Protein AF-A0A1F8X7A4-F1 (afdb_monomer_lite)

Foldseek 3Di:
DDDDDPPVVVVPPPPPDDDDDDDDDPPPPPPPPPPPDDVVCVVVVLVVQLVVLVVQLVVLVVQLPPPPQDPVNNVVSVVVNVVSVVVNVVSVVVVVVVVVPPD

pLDDT: mean 70.1, std 18.43, range [35.0, 92.62]

Secondary structure (DSSP, 8-state):
------SSGGGSSS---------------------S--HHHHHHHHHHHHHHHHHHHHHHHHHHH-TT--HHHHHHHHHHHHHHHHHHHHHHHHHHHHHHT--

Structure (mmCIF, N/CA/C/O backbone):
data_AF-A0A1F8X7A4-F1
#
_entry.id   AF-A0A1F8X7A4-F1
#
loop_
_atom_site.group_PDB
_atom_site.id
_atom_site.type_symbol
_atom_site.la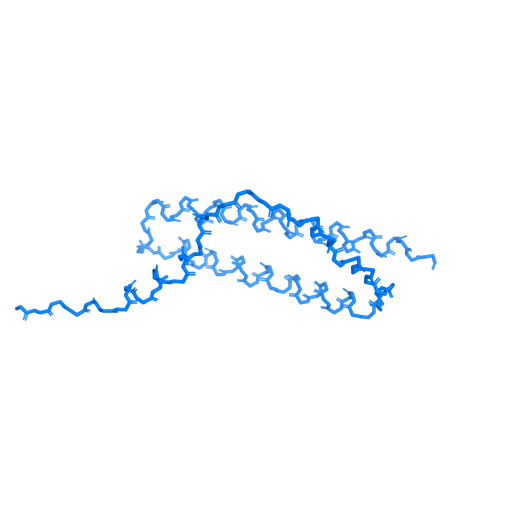bel_atom_id
_atom_site.label_alt_id
_atom_site.label_comp_id
_atom_site.label_asym_id
_atom_site.label_entity_id
_atom_site.label_seq_id
_atom_site.pdbx_PDB_ins_code
_atom_site.Cartn_x
_atom_site.Cartn_y
_atom_site.Cartn_z
_atom_site.occupancy
_atom_site.B_iso_or_equiv
_atom_site.auth_seq_id
_atom_site.auth_comp_id
_atom_site.auth_asym_id
_atom_site.auth_atom_id
_atom_site.pdbx_PDB_model_num
ATOM 1 N N . MET A 1 1 ? -13.597 -31.548 28.632 1.00 51.28 1 MET A N 1
ATOM 2 C CA . MET A 1 1 ? -12.153 -31.216 28.615 1.00 51.28 1 MET A CA 1
ATOM 3 C C . MET A 1 1 ? -11.549 -31.634 27.283 1.00 51.28 1 MET A C 1
ATOM 5 O O . MET A 1 1 ? -11.568 -32.821 27.002 1.00 51.28 1 MET A O 1
ATOM 9 N N . LYS A 1 2 ? -11.033 -30.679 26.497 1.00 48.66 2 LYS A N 1
ATOM 10 C CA . LYS A 1 2 ? -9.747 -30.713 25.761 1.00 48.66 2 LYS A CA 1
ATOM 11 C C . LYS A 1 2 ? -9.782 -29.652 24.658 1.00 48.66 2 LYS A C 1
ATOM 13 O O . LYS A 1 2 ? -10.427 -29.808 23.631 1.00 48.66 2 LYS A O 1
ATOM 18 N N . ARG A 1 3 ? -9.110 -28.537 24.951 1.00 55.22 3 ARG A N 1
ATOM 19 C CA . ARG A 1 3 ? -8.764 -27.468 24.015 1.00 55.22 3 ARG A CA 1
ATOM 20 C C . ARG A 1 3 ? -7.654 -28.000 23.109 1.00 55.22 3 ARG A C 1
ATOM 22 O O . ARG A 1 3 ? -6.633 -28.443 23.626 1.00 55.22 3 ARG A O 1
ATOM 29 N N . ALA A 1 4 ? -7.846 -27.951 21.797 1.00 53.59 4 ALA A N 1
ATOM 30 C CA . ALA A 1 4 ? -6.795 -28.205 20.821 1.00 53.59 4 ALA A CA 1
ATOM 31 C C . ALA A 1 4 ? -6.412 -26.871 20.173 1.00 53.59 4 ALA A C 1
ATOM 33 O O . ALA A 1 4 ? -7.041 -26.429 19.220 1.00 53.59 4 ALA A O 1
ATOM 34 N N . TRP A 1 5 ? -5.402 -26.210 20.733 1.00 47.66 5 TRP A N 1
ATOM 35 C CA . TRP A 1 5 ? -4.666 -25.129 20.077 1.00 47.66 5 TRP A CA 1
ATOM 36 C C . TRP A 1 5 ? -3.190 -25.540 20.035 1.00 47.66 5 TRP A C 1
ATOM 38 O O . TRP A 1 5 ? -2.479 -25.266 20.999 1.00 47.66 5 TRP A O 1
ATOM 48 N N . PRO A 1 6 ? -2.706 -26.209 18.972 1.00 52.62 6 PRO A N 1
ATOM 49 C CA . PRO A 1 6 ? -1.269 -26.393 18.795 1.00 52.62 6 PRO A CA 1
ATOM 50 C C . PRO A 1 6 ? -0.700 -25.632 17.589 1.00 52.62 6 PRO A C 1
ATOM 52 O O . PRO A 1 6 ? 0.483 -25.759 17.310 1.00 52.62 6 PRO A O 1
ATOM 55 N N . VAL A 1 7 ? -1.490 -24.823 16.874 1.00 49.69 7 VAL A N 1
ATOM 56 C CA . VAL A 1 7 ? -1.002 -24.166 15.643 1.00 49.69 7 VAL A CA 1
ATOM 57 C C . VAL A 1 7 ? -0.289 -22.833 15.920 1.00 49.69 7 VAL A C 1
ATOM 59 O O . VAL A 1 7 ? 0.560 -22.413 15.144 1.00 49.69 7 VAL A O 1
ATOM 62 N N . VAL A 1 8 ? -0.548 -22.185 17.060 1.00 52.31 8 VAL A N 1
ATOM 63 C CA . VAL A 1 8 ? 0.005 -20.844 17.350 1.00 52.31 8 VAL A CA 1
ATOM 64 C C . VAL A 1 8 ? 1.456 -20.884 17.855 1.00 52.31 8 VAL A C 1
ATOM 66 O O . VAL A 1 8 ? 2.172 -19.894 17.751 1.00 52.31 8 VAL A O 1
ATOM 69 N N . VAL A 1 9 ? 1.939 -22.028 18.347 1.00 52.50 9 VAL A N 1
ATOM 70 C CA . VAL A 1 9 ? 3.294 -22.121 18.927 1.00 52.50 9 VAL A CA 1
ATOM 71 C C . VAL A 1 9 ? 4.381 -22.269 17.853 1.00 52.50 9 VAL A C 1
ATOM 73 O O . VAL A 1 9 ? 5.526 -21.890 18.089 1.00 52.50 9 VAL A O 1
ATOM 76 N N . LEU A 1 10 ? 4.044 -22.734 16.646 1.00 45.69 10 LEU A N 1
ATOM 77 C CA . LEU A 1 10 ? 5.053 -22.995 15.612 1.00 45.69 10 LEU A CA 1
ATOM 78 C C . LEU A 1 10 ? 5.578 -21.725 14.913 1.00 45.69 10 LEU A C 1
ATOM 80 O O . LEU A 1 10 ? 6.638 -21.762 14.299 1.00 45.69 10 LEU A O 1
ATOM 84 N N . LEU A 1 11 ? 4.879 -20.591 15.022 1.00 51.16 11 LEU A N 1
ATOM 85 C CA . LEU A 1 11 ? 5.279 -19.332 14.373 1.00 51.16 11 LEU A CA 1
ATOM 86 C C . LEU A 1 11 ? 6.184 -18.439 15.237 1.00 51.16 11 LEU A C 1
ATOM 88 O O . LEU A 1 11 ? 6.668 -17.419 14.759 1.00 51.16 11 LEU A O 1
ATOM 92 N N . LEU A 1 12 ? 6.442 -18.821 16.492 1.00 48.25 12 LEU A N 1
ATOM 93 C CA . LEU A 1 12 ? 7.237 -18.031 17.444 1.00 48.25 12 LEU A CA 1
ATOM 94 C C . LEU A 1 12 ? 8.723 -18.426 17.507 1.00 48.25 12 LEU A C 1
ATOM 96 O O . LEU A 1 12 ? 9.496 -17.753 18.180 1.00 48.25 12 LEU A O 1
ATOM 100 N N . PHE A 1 13 ? 9.144 -19.474 16.791 1.00 48.16 13 PHE A N 1
ATOM 101 C CA . PHE A 1 13 ? 10.516 -19.998 16.861 1.00 48.16 13 PHE A CA 1
ATOM 102 C C . PHE A 1 13 ? 11.472 -19.511 15.759 1.00 48.16 13 PHE A C 1
ATOM 104 O O . PHE A 1 13 ? 12.647 -19.863 15.785 1.00 48.16 13 PHE A O 1
ATOM 111 N N . THR A 1 14 ? 11.028 -18.677 14.816 1.00 52.19 14 THR A N 1
ATOM 112 C CA . THR A 1 14 ? 11.894 -18.169 13.731 1.00 52.19 14 THR A CA 1
ATOM 113 C C . THR A 1 14 ? 12.537 -16.807 14.009 1.00 52.19 14 THR A C 1
ATOM 115 O O . THR A 1 14 ? 13.293 -16.322 13.175 1.00 52.19 14 THR A O 1
ATOM 118 N N . PHE A 1 15 ? 12.315 -16.205 15.185 1.00 45.19 15 PHE A N 1
ATOM 119 C CA . PHE A 1 15 ? 12.891 -14.901 15.561 1.00 45.19 15 PHE A CA 1
ATOM 120 C C . PHE A 1 15 ? 13.870 -14.964 16.745 1.00 45.19 15 PHE A C 1
ATOM 122 O O . PHE A 1 15 ? 13.986 -14.024 17.525 1.00 45.19 15 PHE A O 1
ATOM 129 N N . ALA A 1 16 ? 14.614 -16.063 16.867 1.00 48.12 16 ALA A N 1
ATOM 130 C CA . ALA A 1 16 ? 15.774 -16.147 17.753 1.00 48.12 16 ALA A CA 1
ATOM 131 C C . ALA A 1 16 ? 17.068 -16.162 16.921 1.00 48.12 16 ALA A C 1
ATOM 133 O O . ALA A 1 16 ? 17.684 -17.204 16.719 1.00 48.12 16 ALA A O 1
ATOM 134 N N . GLY A 1 17 ? 17.459 -14.991 16.408 1.00 39.41 17 GLY A N 1
ATOM 135 C CA . GLY A 1 17 ? 18.819 -14.724 15.928 1.00 39.41 17 GLY A CA 1
ATOM 136 C C . GLY A 1 17 ? 19.629 -14.038 17.040 1.00 39.41 17 GLY A C 1
ATOM 137 O O . GLY A 1 17 ? 19.081 -13.160 17.708 1.00 39.41 17 GLY A O 1
ATOM 138 N N . PRO A 1 18 ? 20.887 -14.438 17.296 1.00 44.84 18 PRO A N 1
ATOM 139 C CA . PRO A 1 18 ? 21.593 -14.111 18.530 1.00 44.84 18 PRO A CA 1
ATOM 140 C C . PRO A 1 18 ? 22.092 -12.661 18.547 1.00 44.84 18 PRO A C 1
ATOM 142 O O . PRO A 1 18 ? 22.782 -12.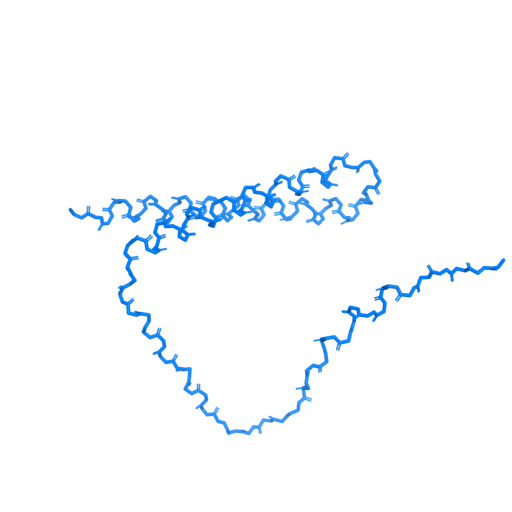212 17.634 1.00 44.84 18 PRO A O 1
ATOM 145 N N . LEU A 1 19 ? 21.807 -11.951 19.642 1.00 51.44 19 LEU A N 1
ATOM 146 C CA . LEU A 1 19 ? 22.629 -10.830 20.088 1.00 51.44 19 LEU A CA 1
ATOM 147 C C . LEU A 1 19 ? 23.863 -11.395 20.802 1.00 51.44 19 LEU A C 1
ATOM 149 O O . LEU A 1 19 ? 23.740 -11.760 21.966 1.00 51.44 19 LEU A O 1
ATOM 153 N N . THR A 1 20 ? 25.036 -11.407 20.159 1.00 45.91 20 THR A N 1
ATOM 154 C CA . THR A 1 20 ? 26.331 -11.313 20.862 1.00 45.91 20 THR A CA 1
ATOM 155 C C . THR A 1 20 ? 27.505 -10.913 19.952 1.00 45.91 20 THR A C 1
ATOM 157 O O . THR A 1 20 ? 27.841 -11.592 18.988 1.00 45.91 20 THR A O 1
ATOM 160 N N . SER A 1 21 ? 28.198 -9.869 20.421 1.00 35.00 21 SER A N 1
ATOM 161 C CA . SER A 1 21 ? 29.621 -9.512 20.266 1.00 35.00 21 SER A CA 1
ATOM 162 C C . SER A 1 21 ? 30.035 -8.440 19.230 1.00 35.00 21 SER A C 1
ATOM 164 O O . SER A 1 21 ? 29.813 -8.611 18.032 1.00 35.00 21 SER A O 1
ATOM 166 N N . PRO A 1 22 ? 30.692 -7.340 19.675 1.00 53.25 22 PRO A N 1
ATOM 167 C CA . PRO A 1 22 ? 31.265 -6.308 18.820 1.00 53.25 22 PRO A CA 1
ATOM 168 C C . PRO A 1 22 ? 32.694 -6.704 18.423 1.00 53.25 22 PRO A C 1
ATOM 170 O O . PRO A 1 22 ? 33.588 -6.789 19.261 1.00 53.25 22 PRO A O 1
ATOM 173 N N . GLY A 1 23 ? 32.931 -6.944 17.139 1.00 40.69 23 GLY A N 1
ATOM 174 C CA . GLY A 1 23 ? 34.266 -7.283 16.659 1.00 40.69 23 GLY A CA 1
ATOM 175 C C . GLY A 1 23 ? 34.311 -7.414 15.148 1.00 40.69 23 GLY A C 1
ATOM 176 O O . GLY A 1 23 ? 33.834 -8.396 14.599 1.00 40.69 23 GLY A O 1
ATOM 177 N N . THR A 1 24 ? 34.905 -6.407 14.505 1.00 49.59 24 THR A N 1
ATOM 178 C CA . THR A 1 24 ? 35.620 -6.503 13.220 1.00 49.59 24 THR A CA 1
ATOM 179 C C . THR A 1 24 ? 34.993 -7.366 12.124 1.00 49.59 24 THR A C 1
ATOM 181 O O . THR A 1 24 ? 35.342 -8.526 11.939 1.00 49.59 24 THR A O 1
ATOM 184 N N . SER A 1 25 ? 34.194 -6.723 11.281 1.00 38.91 25 SER A N 1
ATOM 185 C CA . SER A 1 25 ? 34.289 -6.887 9.833 1.00 38.91 25 SER A CA 1
ATOM 186 C C . SER A 1 25 ? 33.578 -5.694 9.211 1.00 38.91 25 SER A C 1
ATOM 188 O O . SER A 1 25 ? 32.380 -5.503 9.414 1.00 38.91 25 SER A O 1
ATOM 190 N N . LEU A 1 26 ? 34.331 -4.851 8.503 1.00 45.69 26 LEU A N 1
ATOM 191 C CA . LEU A 1 26 ? 33.767 -3.972 7.488 1.00 45.69 26 LEU A CA 1
ATOM 192 C C . LEU A 1 26 ? 33.093 -4.897 6.477 1.00 45.69 26 LEU A C 1
ATOM 194 O O . LEU A 1 26 ? 33.729 -5.368 5.538 1.00 45.69 26 LEU A O 1
ATOM 198 N N . ALA A 1 27 ? 31.818 -5.200 6.711 1.00 51.62 27 ALA A N 1
ATOM 199 C CA . ALA A 1 27 ? 30.957 -5.767 5.702 1.00 51.62 27 ALA A CA 1
ATOM 200 C C . ALA A 1 27 ? 30.870 -4.703 4.609 1.00 51.62 27 ALA A C 1
ATOM 202 O O . ALA A 1 27 ? 30.042 -3.794 4.660 1.00 51.62 27 ALA A O 1
ATOM 203 N N . GLN A 1 28 ? 31.803 -4.783 3.658 1.00 47.53 28 GLN A N 1
ATOM 204 C CA . GLN A 1 28 ? 31.574 -4.359 2.294 1.00 47.53 28 GLN A CA 1
ATOM 205 C C . GLN A 1 28 ? 30.217 -4.941 1.932 1.00 47.53 28 GLN A C 1
ATOM 207 O O . GLN A 1 28 ? 30.081 -6.137 1.670 1.00 47.53 28 GLN A O 1
ATOM 212 N N . PHE A 1 29 ? 29.192 -4.094 1.998 1.00 51.28 29 PHE A N 1
ATOM 213 C CA . PHE A 1 29 ? 27.983 -4.342 1.251 1.00 51.28 29 PHE A CA 1
ATOM 214 C C . PHE A 1 29 ? 28.465 -4.660 -0.162 1.00 51.28 29 PHE A C 1
ATOM 216 O O . PHE A 1 29 ? 29.248 -3.869 -0.700 1.00 51.28 29 PHE A O 1
ATOM 223 N N . PRO A 1 30 ? 28.117 -5.822 -0.740 1.00 45.62 30 PRO A N 1
ATOM 224 C CA . PRO A 1 30 ? 28.385 -6.015 -2.146 1.00 45.62 30 PRO A CA 1
ATOM 225 C C . PRO A 1 30 ? 27.719 -4.830 -2.835 1.00 45.62 30 PRO A C 1
ATOM 227 O O . PRO A 1 30 ? 26.509 -4.640 -2.694 1.00 45.62 30 PRO A O 1
ATOM 230 N N . ASP A 1 31 ? 28.531 -3.998 -3.487 1.00 50.47 31 ASP A N 1
ATOM 231 C CA . ASP A 1 31 ? 28.098 -2.989 -4.439 1.00 50.47 31 ASP A CA 1
ATOM 232 C C . ASP A 1 31 ? 27.345 -3.759 -5.530 1.00 50.47 31 ASP A C 1
ATOM 234 O O . ASP A 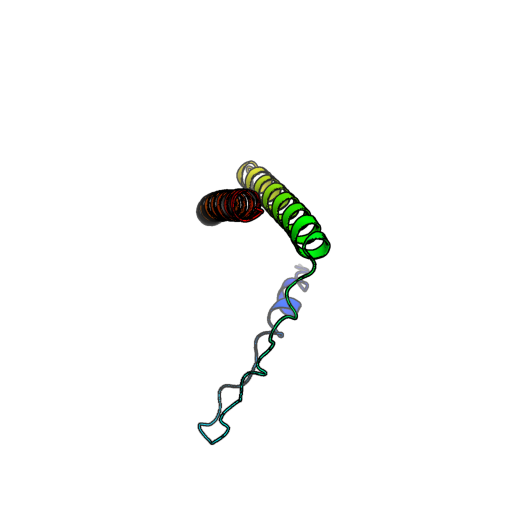1 31 ? 27.882 -4.116 -6.579 1.00 50.47 31 ASP A O 1
ATOM 238 N N . GLN A 1 32 ? 26.084 -4.099 -5.250 1.00 48.84 32 GLN A N 1
ATOM 239 C CA . GLN A 1 32 ? 25.109 -4.511 -6.235 1.00 48.84 32 GLN A CA 1
ATOM 240 C C . GLN A 1 32 ? 24.804 -3.247 -7.023 1.00 48.84 32 GLN A C 1
ATOM 242 O O . GLN A 1 32 ? 23.756 -2.618 -6.887 1.00 48.84 32 GLN A O 1
ATOM 247 N N . ARG A 1 33 ? 25.761 -2.866 -7.873 1.00 51.25 33 ARG A N 1
ATOM 248 C CA . ARG A 1 33 ? 25.448 -2.204 -9.124 1.00 51.25 33 ARG A CA 1
ATOM 249 C C . ARG A 1 33 ? 24.499 -3.147 -9.839 1.00 51.25 33 ARG A C 1
ATOM 251 O O . ARG A 1 33 ? 24.927 -4.063 -10.535 1.00 51.25 33 ARG A O 1
ATOM 258 N N . PHE A 1 34 ? 23.206 -2.944 -9.606 1.00 52.53 34 PHE A N 1
ATOM 259 C CA . PHE A 1 34 ? 22.178 -3.429 -10.500 1.00 52.53 34 PHE A CA 1
ATOM 260 C C . PHE A 1 34 ? 22.614 -2.975 -11.893 1.00 52.53 34 PHE A C 1
ATOM 262 O O . PHE A 1 34 ? 22.782 -1.765 -12.093 1.00 52.53 34 PHE A O 1
ATOM 269 N N . PRO A 1 35 ? 22.906 -3.904 -12.821 1.00 47.38 35 PRO A N 1
ATOM 270 C CA . PRO A 1 35 ? 23.183 -3.510 -14.188 1.00 47.38 35 PRO A CA 1
ATOM 271 C C . PRO A 1 35 ? 21.953 -2.725 -14.630 1.00 47.38 35 PRO A C 1
ATOM 273 O O . PRO A 1 35 ? 20.842 -3.209 -14.437 1.00 47.38 35 PRO A O 1
ATOM 276 N N . SER A 1 36 ? 22.169 -1.482 -15.074 1.00 53.38 36 SER A N 1
ATOM 277 C CA . SER A 1 36 ? 21.209 -0.593 -15.744 1.00 53.38 36 SER A CA 1
ATOM 278 C C . SER A 1 36 ? 19.949 -1.346 -16.173 1.00 53.38 36 SER A C 1
ATOM 280 O O . SER A 1 36 ? 19.962 -2.012 -17.205 1.00 53.38 36 SER A O 1
ATOM 282 N N . GLY A 1 37 ? 18.935 -1.335 -15.298 1.00 52.88 37 GLY A N 1
ATOM 283 C CA . GLY A 1 37 ? 17.858 -2.319 -15.334 1.00 52.88 37 GLY A CA 1
ATOM 284 C C . GLY A 1 37 ? 17.136 -2.298 -16.668 1.00 52.88 37 GLY A C 1
ATOM 285 O O . GLY A 1 37 ? 16.768 -1.224 -17.151 1.00 52.88 37 GLY A O 1
ATOM 286 N N . ASP A 1 38 ? 16.927 -3.482 -17.245 1.00 57.72 38 ASP A N 1
ATOM 287 C CA . ASP A 1 38 ? 16.128 -3.626 -18.451 1.00 57.72 38 ASP A CA 1
ATOM 288 C C . ASP A 1 38 ? 14.782 -2.914 -18.248 1.00 57.72 38 ASP A C 1
ATOM 290 O O . ASP A 1 38 ? 14.036 -3.237 -17.314 1.00 57.72 38 ASP A O 1
ATOM 294 N N . PRO A 1 39 ? 14.430 -1.935 -19.099 1.00 57.69 39 PRO A N 1
ATOM 295 C CA . PRO A 1 39 ? 13.204 -1.162 -18.934 1.00 57.69 39 PRO A CA 1
ATOM 296 C C . PRO A 1 39 ? 11.950 -2.045 -19.003 1.00 57.69 39 PRO A C 1
ATOM 298 O O . PRO A 1 39 ? 10.926 -1.680 -18.432 1.00 57.69 39 PRO A O 1
ATOM 301 N N . PHE A 1 40 ? 12.039 -3.213 -19.648 1.00 57.94 40 PHE A N 1
ATOM 302 C CA . PHE A 1 40 ? 10.984 -4.227 -19.670 1.00 57.94 40 PHE A CA 1
ATOM 303 C C . PHE A 1 40 ? 10.788 -4.897 -18.304 1.00 57.94 40 PHE A C 1
ATOM 305 O O . PHE A 1 40 ? 9.659 -4.934 -17.819 1.00 57.94 40 PHE A O 1
ATOM 312 N N . LEU A 1 41 ? 11.871 -5.310 -17.632 1.00 60.53 41 LEU A N 1
ATOM 313 C CA . LEU A 1 41 ? 11.806 -5.856 -16.269 1.00 60.53 41 LEU A CA 1
ATOM 314 C C . LEU A 1 41 ? 11.298 -4.808 -15.271 1.00 60.53 41 LEU A C 1
ATOM 316 O O . LEU A 1 41 ? 10.565 -5.130 -14.340 1.00 60.53 41 LEU A O 1
ATOM 320 N N . ASN A 1 42 ? 11.644 -3.537 -15.484 1.00 70.62 42 ASN A N 1
ATOM 321 C CA . ASN A 1 42 ? 11.171 -2.438 -14.646 1.00 70.62 42 ASN A CA 1
ATOM 322 C C . ASN A 1 42 ? 9.662 -2.169 -14.832 1.00 70.62 42 ASN A C 1
ATOM 324 O O . ASN A 1 42 ? 8.967 -1.906 -13.852 1.00 70.62 42 ASN A O 1
ATOM 328 N N . MET A 1 43 ? 9.133 -2.271 -16.059 1.00 71.06 43 MET A N 1
ATOM 329 C CA . MET A 1 43 ? 7.699 -2.101 -16.339 1.00 71.06 43 MET A CA 1
ATOM 330 C C . MET A 1 43 ? 6.845 -3.255 -15.809 1.00 71.06 43 MET A C 1
ATOM 332 O O . MET A 1 43 ? 5.821 -3.004 -15.175 1.00 71.06 43 MET A O 1
ATOM 336 N N . GLU A 1 44 ? 7.271 -4.499 -16.024 1.00 78.94 44 GLU A N 1
ATOM 337 C CA . GLU A 1 44 ? 6.576 -5.685 -15.508 1.00 78.94 44 GLU A CA 1
ATOM 338 C C . GLU A 1 44 ? 6.603 -5.710 -13.972 1.00 78.94 44 GLU A C 1
ATOM 340 O O . GLU A 1 44 ? 5.570 -5.879 -13.328 1.00 78.94 44 GLU A O 1
ATOM 345 N N . SER A 1 45 ? 7.758 -5.406 -13.367 1.00 78.75 45 SER A N 1
ATOM 346 C CA . SER A 1 45 ? 7.889 -5.257 -11.912 1.00 78.75 45 SER A CA 1
ATOM 347 C C . SER A 1 45 ? 6.969 -4.166 -11.353 1.00 78.75 45 SER A C 1
ATOM 349 O O . SER A 1 45 ? 6.349 -4.345 -10.302 1.00 78.75 45 SER A O 1
ATOM 351 N N . GLN A 1 46 ? 6.807 -3.044 -12.063 1.00 81.44 46 GLN A N 1
ATOM 352 C CA . GLN A 1 46 ? 5.869 -1.992 -11.661 1.00 81.44 46 GLN A CA 1
ATOM 353 C C . GLN A 1 46 ? 4.410 -2.424 -11.736 1.00 81.44 46 GLN A C 1
ATOM 355 O O . GLN A 1 46 ? 3.655 -2.084 -10.823 1.00 81.44 46 GLN A O 1
ATOM 360 N N . GLN A 1 47 ? 4.023 -3.152 -12.787 1.00 83.44 47 GLN A N 1
ATOM 361 C CA . GLN A 1 47 ? 2.673 -3.700 -12.931 1.00 83.44 47 GLN A CA 1
ATOM 362 C C . GLN A 1 47 ? 2.374 -4.694 -11.808 1.00 83.44 47 GLN A C 1
ATOM 364 O O . GLN A 1 47 ? 1.403 -4.505 -11.079 1.00 83.44 47 GLN A O 1
ATOM 369 N N . LEU A 1 48 ? 3.272 -5.655 -11.573 1.00 86.56 48 LEU A N 1
ATOM 370 C CA . LEU A 1 48 ? 3.155 -6.619 -10.476 1.00 86.56 48 LEU A CA 1
ATOM 371 C C . LEU A 1 48 ? 3.078 -5.927 -9.109 1.00 86.56 48 LEU A C 1
ATOM 373 O O . LEU A 1 48 ? 2.263 -6.295 -8.263 1.00 86.56 48 LEU A O 1
ATOM 377 N N . THR A 1 49 ? 3.888 -4.888 -8.889 1.00 86.19 49 THR A N 1
ATOM 378 C CA . THR A 1 49 ? 3.856 -4.100 -7.646 1.00 86.19 49 THR A CA 1
ATOM 379 C C . THR A 1 49 ? 2.514 -3.388 -7.478 1.00 86.19 49 THR A C 1
ATOM 381 O O . THR A 1 49 ? 1.944 -3.396 -6.387 1.00 86.19 49 THR A O 1
ATOM 384 N N . GLN A 1 50 ? 1.980 -2.790 -8.544 1.00 88.00 50 GLN A N 1
ATOM 385 C CA . GLN A 1 50 ? 0.684 -2.116 -8.514 1.00 88.00 50 GLN A CA 1
ATOM 386 C C . GLN A 1 50 ? -0.456 -3.100 -8.222 1.00 88.00 50 GLN A C 1
ATOM 388 O O . GLN A 1 50 ? -1.283 -2.829 -7.352 1.00 88.00 50 GLN A O 1
ATOM 393 N N . GLU A 1 51 ? -0.487 -4.242 -8.907 1.00 88.88 51 GLU A N 1
ATOM 394 C CA . GLU A 1 51 ? -1.480 -5.299 -8.685 1.00 88.88 51 GLU A CA 1
ATOM 395 C C . GLU A 1 51 ? -1.419 -5.832 -7.253 1.00 88.88 51 GLU A C 1
ATOM 397 O O . GLU A 1 51 ? -2.445 -5.929 -6.580 1.00 88.88 51 GLU A O 1
ATOM 402 N N . THR A 1 52 ? -0.209 -6.075 -6.741 1.00 87.94 52 THR A N 1
ATOM 403 C CA . THR A 1 52 ? 0.002 -6.537 -5.363 1.00 87.94 52 THR A CA 1
ATOM 404 C C . THR A 1 52 ? -0.527 -5.525 -4.346 1.00 87.94 52 THR A C 1
ATOM 406 O O . THR A 1 52 ? -1.202 -5.904 -3.388 1.00 87.94 52 THR A O 1
ATOM 409 N N . LEU A 1 53 ? -0.272 -4.226 -4.547 1.00 89.94 53 LEU A N 1
ATOM 410 C CA . LEU A 1 53 ? -0.781 -3.172 -3.664 1.00 89.94 53 LEU A CA 1
ATOM 411 C C . LEU A 1 53 ? -2.313 -3.062 -3.707 1.00 89.94 53 LEU A C 1
ATOM 413 O O . LEU A 1 53 ? -2.932 -2.849 -2.664 1.00 89.94 53 LEU A O 1
ATOM 417 N N . MET A 1 54 ? -2.930 -3.238 -4.880 1.00 89.38 54 MET A N 1
ATOM 418 C CA . MET A 1 54 ? -4.392 -3.254 -5.010 1.00 89.38 54 MET A CA 1
ATOM 419 C C . MET A 1 54 ? -5.012 -4.473 -4.317 1.00 89.38 54 MET A C 1
ATOM 421 O O . MET A 1 54 ? -5.960 -4.307 -3.550 1.00 89.38 54 MET A O 1
ATOM 425 N N . ALA A 1 55 ? -4.433 -5.664 -4.493 1.00 90.25 55 ALA A N 1
ATOM 426 C CA . ALA A 1 55 ? -4.881 -6.880 -3.813 1.00 90.25 55 ALA A CA 1
ATOM 427 C C . ALA A 1 55 ? -4.755 -6.766 -2.282 1.00 90.25 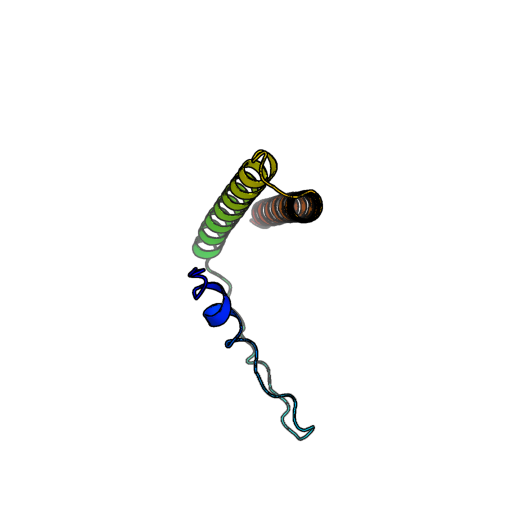55 ALA A C 1
ATOM 429 O O . ALA A 1 55 ? -5.670 -7.126 -1.542 1.00 90.25 55 ALA A O 1
ATOM 430 N N . LEU A 1 56 ? -3.649 -6.198 -1.783 1.00 90.31 56 LEU A N 1
ATOM 431 C CA . LEU A 1 56 ? -3.460 -5.922 -0.353 1.00 90.31 56 LEU A CA 1
ATOM 432 C C . LEU A 1 56 ? -4.517 -4.954 0.190 1.00 90.31 56 LEU A C 1
ATOM 434 O O . LEU A 1 56 ? -5.022 -5.151 1.297 1.00 90.31 56 LEU A O 1
ATOM 438 N N . ARG A 1 57 ? -4.868 -3.919 -0.580 1.00 90.38 57 ARG A N 1
ATOM 439 C CA . ARG A 1 57 ? -5.911 -2.955 -0.207 1.00 90.38 57 ARG A CA 1
ATOM 440 C C . ARG A 1 57 ? -7.277 -3.625 -0.097 1.00 90.38 57 ARG A C 1
ATOM 442 O O . ARG A 1 57 ? -7.988 -3.391 0.878 1.00 90.38 57 ARG A O 1
ATOM 449 N N . GLU A 1 58 ? -7.621 -4.473 -1.060 1.00 91.06 58 GLU A N 1
ATOM 450 C CA . GLU A 1 58 ? -8.868 -5.239 -1.054 1.00 91.06 58 GLU A CA 1
ATOM 451 C C . GLU A 1 58 ? -8.947 -6.171 0.161 1.00 91.06 58 GLU A C 1
ATOM 453 O O . GLU A 1 58 ? -9.931 -6.137 0.897 1.00 91.06 58 GLU A O 1
ATOM 458 N N . LEU A 1 59 ? -7.874 -6.910 0.459 1.00 90.19 59 LEU A N 1
ATOM 459 C CA . LEU A 1 59 ? -7.803 -7.769 1.645 1.00 90.19 59 LEU A CA 1
ATOM 460 C C . LEU A 1 59 ? -7.989 -6.986 2.949 1.00 90.19 59 LEU A C 1
ATOM 462 O O . LEU A 1 59 ? -8.719 -7.427 3.839 1.00 90.19 59 LEU A O 1
ATOM 466 N N . VAL A 1 60 ? -7.352 -5.818 3.079 1.00 89.50 60 VAL A N 1
ATOM 467 C CA . VAL A 1 60 ? -7.524 -4.954 4.257 1.00 89.50 60 VAL A CA 1
ATOM 468 C C . VAL A 1 60 ? -8.967 -4.465 4.377 1.00 89.50 60 VAL A C 1
ATOM 470 O O . VAL A 1 60 ? -9.502 -4.453 5.486 1.00 89.50 60 VAL A O 1
ATOM 473 N N . ASN A 1 61 ? -9.620 -4.118 3.268 1.00 88.19 61 ASN A N 1
ATOM 474 C CA . ASN A 1 61 ? -11.025 -3.711 3.272 1.00 88.19 61 ASN A CA 1
ATOM 475 C C . ASN A 1 61 ? -11.951 -4.857 3.692 1.00 88.19 61 ASN A C 1
ATOM 477 O O . ASN A 1 61 ? -12.740 -4.675 4.619 1.00 88.19 61 ASN A O 1
ATOM 481 N N . VAL A 1 62 ? -11.775 -6.055 3.126 1.00 89.69 62 VAL A N 1
ATOM 482 C CA . VAL A 1 62 ? -12.527 -7.257 3.527 1.00 89.69 62 VAL A CA 1
ATOM 483 C C . VAL A 1 62 ? -12.363 -7.521 5.026 1.00 89.69 62 VAL A C 1
ATOM 485 O O . VAL A 1 62 ? -13.342 -7.733 5.737 1.00 89.69 62 VAL A O 1
ATOM 488 N N . MET A 1 63 ? -11.137 -7.432 5.554 1.00 85.69 63 MET A N 1
ATOM 489 C CA . MET A 1 63 ? -10.884 -7.623 6.987 1.00 85.69 63 MET A CA 1
ATOM 490 C C . MET A 1 63 ? -11.525 -6.542 7.876 1.00 85.69 63 MET A C 1
ATOM 492 O O . MET A 1 63 ? -11.890 -6.831 9.020 1.00 85.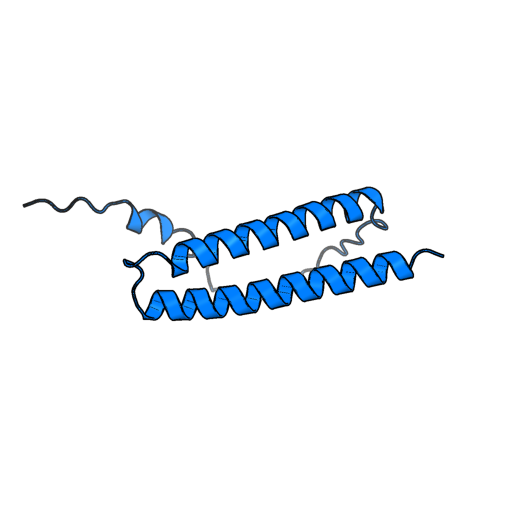69 63 MET A O 1
ATOM 496 N N . LYS A 1 64 ? -11.677 -5.305 7.382 1.00 83.00 64 LYS A N 1
ATOM 497 C CA . LYS A 1 64 ? -12.366 -4.216 8.102 1.00 83.00 64 LYS A CA 1
ATOM 498 C C . LYS A 1 64 ? -13.882 -4.417 8.138 1.00 83.00 64 LYS A C 1
ATOM 500 O O . LYS A 1 64 ? -14.502 -4.053 9.137 1.00 83.00 64 LYS A O 1
ATOM 505 N N . GLU A 1 65 ? -14.458 -4.994 7.086 1.00 85.75 65 GLU A N 1
ATOM 506 C CA . GLU A 1 65 ? -15.899 -5.258 6.959 1.00 85.75 65 GLU A CA 1
ATOM 507 C C . GLU A 1 65 ? -16.378 -6.449 7.803 1.00 85.75 65 GLU A C 1
ATOM 509 O O . GLU A 1 65 ? -17.554 -6.524 8.169 1.00 85.75 65 GLU A O 1
ATOM 514 N N . LEU A 1 66 ? -15.474 -7.358 8.182 1.00 86.88 66 LEU A N 1
ATOM 515 C CA . LEU A 1 66 ? -15.796 -8.467 9.079 1.00 86.88 66 LEU A CA 1
ATOM 516 C C . LEU A 1 66 ? -16.270 -7.952 10.451 1.00 86.88 66 LEU A C 1
ATOM 518 O O . LEU A 1 66 ? -15.526 -7.334 11.218 1.00 86.88 66 LEU A O 1
ATOM 522 N N . GLN A 1 67 ? -17.519 -8.271 10.804 1.00 68.38 67 GLN A N 1
ATOM 523 C CA . GLN A 1 67 ? -18.118 -7.885 12.091 1.00 68.38 67 GLN A CA 1
ATOM 524 C C . GLN A 1 67 ? -17.375 -8.474 13.300 1.00 68.38 67 GLN A C 1
ATOM 526 O O . GLN A 1 67 ? -17.402 -7.895 14.384 1.00 68.38 67 GLN A O 1
ATOM 531 N N . SER A 1 68 ? -16.678 -9.598 13.111 1.00 81.62 68 SER A N 1
ATOM 532 C CA . SER A 1 68 ? -15.893 -10.278 14.143 1.00 81.62 68 SER A CA 1
ATOM 533 C C . SER A 1 68 ? -14.549 -9.616 14.450 1.00 81.62 68 SER A C 1
ATOM 535 O O . SER A 1 68 ? -13.867 -10.060 15.372 1.00 81.62 68 SER A O 1
ATOM 537 N N . THR A 1 69 ? -14.133 -8.597 13.693 1.00 79.00 69 THR A N 1
ATOM 538 C CA . THR A 1 69 ? -12.829 -7.953 13.885 1.00 79.00 69 THR A CA 1
ATOM 539 C C . THR A 1 69 ? -12.843 -7.093 15.158 1.00 79.00 69 THR A C 1
ATOM 541 O O . THR A 1 69 ? -13.594 -6.114 15.228 1.00 79.00 69 THR A O 1
ATOM 544 N N . PRO A 1 70 ? -12.020 -7.408 16.178 1.00 83.44 70 PRO A N 1
ATOM 545 C CA . PRO A 1 70 ? -11.902 -6.614 17.398 1.00 83.44 70 PRO A CA 1
ATOM 546 C C . PRO A 1 70 ? -11.476 -5.173 17.103 1.00 83.44 70 PRO A C 1
ATOM 548 O O . PRO A 1 70 ? -10.653 -4.930 16.221 1.00 83.44 70 PRO A O 1
ATOM 551 N N . GLN A 1 71 ? -11.951 -4.221 17.907 1.00 82.69 71 GLN A N 1
ATOM 552 C CA . GLN A 1 71 ? -11.609 -2.798 17.787 1.00 82.69 71 GLN A CA 1
ATOM 553 C C . GLN A 1 71 ? -10.100 -2.496 17.618 1.00 82.69 71 GLN A C 1
ATOM 555 O O . GLN A 1 71 ? -9.755 -1.801 16.663 1.00 82.69 71 GLN A O 1
ATOM 560 N N . PRO A 1 72 ? -9.169 -3.064 18.417 1.00 85.44 72 PRO A N 1
ATOM 561 C CA . PRO A 1 72 ? -7.735 -2.804 18.228 1.00 85.44 72 PRO A CA 1
ATOM 562 C C . PRO A 1 72 ? -7.185 -3.355 16.902 1.00 85.44 72 PRO A C 1
ATOM 564 O O . PRO A 1 72 ? -6.172 -2.880 16.393 1.00 85.44 72 PRO A O 1
ATOM 567 N N . GLN A 1 73 ? -7.827 -4.373 16.324 1.00 83.94 73 GLN A N 1
ATOM 568 C CA . GLN A 1 73 ? -7.458 -4.885 15.004 1.00 83.94 73 GLN A CA 1
ATOM 569 C C . GLN A 1 73 ? -7.999 -3.976 13.897 1.00 83.94 73 GLN A C 1
ATOM 571 O O . GLN A 1 73 ? -7.294 -3.753 12.918 1.00 83.94 73 GLN A O 1
ATOM 576 N N . LYS A 1 74 ? -9.182 -3.372 14.076 1.00 86.62 74 LYS A N 1
ATOM 577 C CA . LYS A 1 74 ? -9.716 -2.358 13.151 1.00 86.62 74 LYS A CA 1
ATOM 578 C C . LYS A 1 74 ? -8.811 -1.130 13.055 1.00 86.62 74 LYS A C 1
ATOM 580 O O . LYS A 1 74 ? -8.542 -0.682 11.946 1.00 86.62 74 LYS A O 1
ATOM 585 N N . GLU A 1 75 ? -8.278 -0.644 14.175 1.00 87.81 75 GLU A N 1
ATOM 586 C CA . GLU A 1 75 ? -7.313 0.470 14.194 1.00 87.81 75 GLU A CA 1
ATOM 587 C C . GLU A 1 75 ? -6.019 0.122 13.442 1.00 87.81 75 GLU A C 1
ATOM 589 O O . GLU A 1 75 ? -5.529 0.902 12.627 1.00 87.81 75 GLU A O 1
ATOM 594 N N . ARG A 1 76 ? -5.490 -1.093 13.642 1.00 88.00 76 ARG A N 1
ATOM 595 C CA . ARG A 1 76 ? -4.315 -1.578 12.897 1.00 88.00 76 ARG A CA 1
ATOM 596 C C . ARG A 1 76 ? -4.593 -1.714 11.404 1.00 88.00 76 ARG A C 1
ATOM 598 O O . ARG A 1 76 ? -3.746 -1.346 10.597 1.00 88.00 76 ARG A O 1
ATOM 605 N N . LEU A 1 77 ? -5.767 -2.221 11.031 1.00 90.19 77 LEU A N 1
ATOM 606 C CA . LEU A 1 77 ? -6.199 -2.302 9.636 1.00 90.19 77 LEU A CA 1
ATOM 607 C C . LEU A 1 77 ? -6.389 -0.913 9.022 1.00 90.19 77 LEU A C 1
ATOM 609 O O . LEU A 1 77 ? -6.095 -0.727 7.847 1.00 90.19 77 LEU A O 1
ATOM 613 N N . GLN A 1 78 ? -6.830 0.071 9.806 1.00 88.62 78 GLN A N 1
ATOM 614 C CA . GLN A 1 78 ? -6.923 1.457 9.363 1.00 88.62 78 GLN A CA 1
ATOM 615 C C . GLN A 1 78 ? -5.536 2.054 9.084 1.00 88.62 78 GLN A C 1
ATOM 617 O O . GLN A 1 78 ? -5.305 2.551 7.982 1.00 88.62 78 GLN A O 1
ATOM 622 N N . ALA A 1 79 ? -4.583 1.888 10.003 1.00 90.69 79 ALA A N 1
ATOM 623 C CA . ALA A 1 79 ? -3.196 2.302 9.783 1.00 90.69 79 ALA A CA 1
ATOM 624 C C . ALA A 1 79 ? -2.551 1.579 8.582 1.00 90.69 79 ALA A C 1
ATOM 626 O O . ALA A 1 79 ? -1.802 2.179 7.809 1.00 90.69 79 ALA A O 1
ATOM 627 N N . LEU A 1 80 ? -2.860 0.291 8.385 1.00 90.31 80 LEU A N 1
ATOM 628 C CA . LEU A 1 80 ? -2.427 -0.462 7.204 1.00 90.31 80 LEU A CA 1
ATOM 629 C C . LEU A 1 80 ? -3.058 0.075 5.917 1.00 90.31 80 LEU A C 1
ATOM 631 O O . LEU A 1 80 ? -2.348 0.197 4.922 1.00 90.31 80 LEU A O 1
ATOM 635 N N . SER A 1 81 ? -4.346 0.436 5.929 1.00 91.00 81 SER A N 1
ATOM 636 C CA . SER A 1 81 ? -5.000 1.038 4.762 1.00 91.00 81 SER A CA 1
ATOM 637 C C . SER A 1 81 ? -4.371 2.378 4.379 1.00 91.00 81 SER A C 1
ATOM 639 O O . SER A 1 81 ? -4.036 2.568 3.215 1.00 91.00 81 SER A O 1
ATOM 641 N N . GLU A 1 82 ? -4.094 3.254 5.348 1.00 91.69 82 GLU A N 1
ATOM 642 C CA . GLU A 1 82 ? -3.436 4.546 5.096 1.00 91.69 82 GLU A CA 1
ATOM 643 C C . GLU A 1 82 ? -2.028 4.362 4.515 1.00 91.69 82 GLU A C 1
ATOM 645 O O . GLU A 1 82 ? -1.622 5.049 3.574 1.00 91.69 82 GLU A O 1
ATOM 650 N N . ARG A 1 83 ? -1.280 3.379 5.030 1.00 91.75 83 ARG A N 1
ATOM 651 C CA . ARG A 1 83 ? 0.051 3.052 4.513 1.00 91.75 83 ARG A CA 1
ATOM 652 C C . ARG A 1 83 ? -0.002 2.478 3.098 1.00 91.75 83 ARG A C 1
ATOM 654 O O . ARG A 1 83 ? 0.872 2.800 2.295 1.00 91.75 83 ARG A O 1
ATOM 661 N N . LEU A 1 84 ? -0.994 1.645 2.787 1.00 91.38 84 LEU A N 1
ATOM 662 C CA . LEU A 1 84 ? -1.203 1.121 1.435 1.00 91.38 84 LEU A CA 1
ATOM 663 C C . LEU A 1 84 ? -1.568 2.238 0.458 1.00 91.38 84 LEU A C 1
ATOM 665 O O . LEU A 1 84 ? -0.974 2.299 -0.615 1.00 91.38 84 LEU A O 1
ATOM 669 N N . ASP A 1 85 ? -2.453 3.158 0.843 1.00 90.81 85 ASP A N 1
ATOM 670 C CA . ASP A 1 85 ? -2.810 4.315 0.015 1.00 90.81 85 ASP A CA 1
ATOM 671 C C . ASP A 1 85 ? -1.577 5.191 -0.281 1.00 90.81 85 ASP A C 1
ATOM 673 O O . ASP A 1 85 ? -1.341 5.567 -1.432 1.00 90.81 85 ASP A O 1
ATOM 677 N N . PHE A 1 86 ? -0.720 5.435 0.720 1.00 92.62 86 PHE A N 1
ATOM 678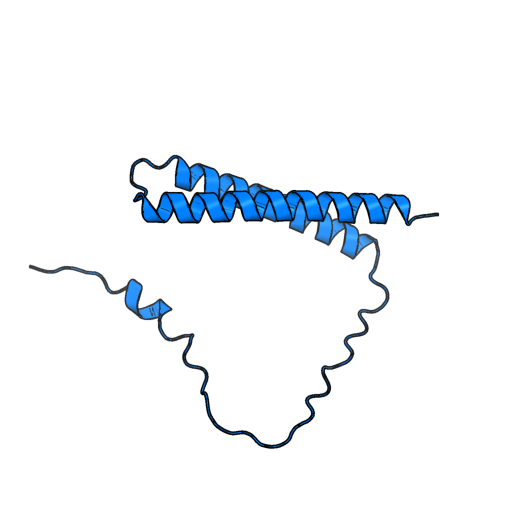 C CA . PHE A 1 86 ? 0.552 6.138 0.516 1.00 92.62 86 PHE A CA 1
ATOM 679 C C . PHE A 1 86 ? 1.492 5.399 -0.451 1.00 92.62 86 PHE A C 1
ATOM 681 O O . PHE A 1 86 ? 2.092 6.021 -1.331 1.00 92.62 86 PHE A O 1
ATOM 688 N N . LEU A 1 87 ? 1.633 4.076 -0.309 1.00 89.62 87 LEU A N 1
ATOM 689 C CA . LEU A 1 87 ? 2.483 3.269 -1.192 1.00 89.62 87 LEU A CA 1
ATOM 690 C C . LEU A 1 87 ? 1.960 3.251 -2.632 1.00 89.62 87 LEU A C 1
ATOM 692 O O . LEU A 1 87 ? 2.758 3.372 -3.559 1.00 89.62 87 LEU A O 1
ATOM 696 N N . ILE A 1 88 ? 0.641 3.167 -2.821 1.00 88.44 88 ILE A N 1
ATOM 697 C CA . ILE A 1 88 ? -0.004 3.251 -4.137 1.00 88.44 88 ILE A CA 1
ATOM 698 C C . ILE A 1 88 ? 0.281 4.613 -4.775 1.00 88.44 88 ILE A C 1
ATOM 700 O O . ILE A 1 88 ? 0.730 4.667 -5.920 1.00 88.44 88 ILE A O 1
ATOM 704 N N . MET A 1 89 ? 0.089 5.706 -4.031 1.00 90.88 89 MET A N 1
ATOM 705 C CA . MET A 1 89 ? 0.378 7.060 -4.516 1.00 90.88 89 MET A CA 1
ATOM 706 C C . MET A 1 89 ? 1.850 7.209 -4.919 1.00 90.88 89 MET A C 1
ATOM 708 O O . MET A 1 89 ? 2.159 7.721 -5.995 1.00 90.88 89 MET A O 1
ATOM 712 N N . ARG A 1 90 ? 2.774 6.714 -4.088 1.00 87.25 90 ARG A N 1
ATOM 713 C CA . ARG A 1 90 ? 4.213 6.753 -4.380 1.00 87.25 90 ARG A CA 1
ATOM 714 C C . ARG A 1 90 ? 4.570 5.933 -5.621 1.00 87.25 90 ARG A C 1
ATOM 716 O O . ARG A 1 90 ? 5.390 6.375 -6.419 1.00 87.25 90 ARG A O 1
ATOM 723 N N . GLN A 1 91 ? 3.959 4.762 -5.795 1.00 85.56 91 GLN A N 1
ATOM 724 C CA . GLN A 1 91 ? 4.169 3.919 -6.971 1.00 85.56 91 GLN A CA 1
ATOM 725 C C . GLN A 1 91 ? 3.693 4.618 -8.251 1.00 85.56 91 GLN A C 1
ATOM 727 O O . GLN A 1 91 ? 4.382 4.572 -9.268 1.00 85.56 91 GLN A O 1
ATOM 732 N N . GLN A 1 92 ? 2.553 5.313 -8.192 1.00 85.31 92 GLN A N 1
ATOM 733 C CA . GLN A 1 92 ? 2.045 6.109 -9.310 1.00 85.31 92 GLN A CA 1
ATOM 734 C C . GLN A 1 92 ? 2.977 7.278 -9.656 1.00 85.31 92 GLN A C 1
ATOM 736 O O . GLN A 1 92 ? 3.276 7.472 -10.833 1.00 85.31 92 GLN A O 1
ATOM 741 N N . ASP A 1 93 ? 3.489 8.011 -8.661 1.00 85.69 93 ASP A N 1
ATOM 742 C CA . ASP A 1 93 ? 4.457 9.100 -8.878 1.00 85.69 93 ASP A CA 1
ATOM 743 C C . ASP A 1 93 ? 5.745 8.587 -9.542 1.00 85.69 93 ASP A C 1
ATOM 745 O O . ASP A 1 93 ? 6.208 9.145 -10.539 1.00 85.69 93 ASP A O 1
ATOM 749 N N . LEU A 1 94 ? 6.290 7.467 -9.058 1.00 83.25 94 LEU A N 1
ATOM 750 C CA . LEU A 1 94 ? 7.467 6.833 -9.657 1.00 83.25 94 LEU A CA 1
ATOM 751 C C . LEU A 1 94 ? 7.205 6.391 -11.102 1.00 83.25 94 LEU A C 1
ATOM 753 O O . LEU A 1 94 ? 8.028 6.658 -11.979 1.00 83.25 94 LEU A O 1
ATOM 757 N N . ALA A 1 95 ? 6.052 5.777 -11.369 1.00 80.88 95 ALA A N 1
ATOM 758 C CA . ALA A 1 95 ? 5.665 5.375 -12.717 1.00 80.88 95 ALA A CA 1
ATOM 759 C C . ALA A 1 95 ? 5.510 6.586 -13.660 1.00 80.88 95 ALA A C 1
ATOM 761 O O . ALA A 1 95 ? 5.959 6.537 -14.808 1.00 80.88 95 ALA A O 1
ATOM 762 N N . MET A 1 96 ? 4.928 7.698 -13.191 1.00 82.31 96 MET A N 1
ATOM 763 C CA . MET A 1 96 ? 4.811 8.938 -13.973 1.00 82.31 96 MET A CA 1
ATOM 764 C C . MET A 1 96 ? 6.177 9.551 -14.280 1.00 82.31 96 MET A C 1
ATOM 766 O O . MET A 1 96 ? 6.443 9.906 -15.430 1.00 82.31 96 MET A O 1
ATOM 770 N N . ARG A 1 97 ? 7.075 9.614 -13.289 1.00 80.12 97 ARG A N 1
ATOM 771 C CA . ARG A 1 97 ? 8.446 10.108 -13.483 1.00 80.12 97 ARG A CA 1
ATOM 772 C C . ARG A 1 97 ? 9.193 9.295 -14.525 1.00 80.12 97 ARG A C 1
ATOM 774 O O . ARG A 1 97 ? 9.838 9.875 -15.390 1.00 80.12 97 ARG A O 1
ATOM 781 N N . GLN A 1 98 ? 9.079 7.970 -14.498 1.00 71.00 98 GLN A N 1
ATOM 782 C CA . GLN A 1 98 ? 9.733 7.126 -15.496 1.00 71.00 98 GLN A CA 1
ATOM 783 C C . GLN A 1 98 ? 9.195 7.339 -16.913 1.00 71.00 98 GLN A C 1
ATOM 785 O O . GLN A 1 98 ? 9.969 7.300 -17.868 1.00 71.00 98 GLN A O 1
ATOM 790 N N . ARG A 1 99 ? 7.894 7.616 -17.062 1.00 67.19 99 ARG A N 1
ATOM 791 C CA . ARG A 1 99 ? 7.307 7.984 -18.359 1.00 67.19 99 ARG A CA 1
ATOM 792 C C . ARG A 1 99 ? 7.831 9.328 -18.868 1.00 67.19 99 ARG A C 1
ATOM 794 O O . ARG A 1 99 ? 8.084 9.443 -20.058 1.00 67.19 99 ARG A O 1
ATOM 801 N N . MET A 1 100 ? 8.030 10.306 -17.982 1.00 69.25 100 MET A N 1
ATOM 802 C CA . MET A 1 100 ? 8.604 11.616 -18.333 1.00 69.25 100 MET A CA 1
ATOM 803 C C . MET A 1 100 ? 10.125 11.580 -18.552 1.00 69.25 100 MET A C 1
ATOM 805 O O . MET A 1 100 ? 10.666 12.461 -19.207 1.00 69.25 100 MET A O 1
ATOM 809 N N . SER A 1 101 ? 10.819 10.576 -18.008 1.00 61.59 101 SER A N 1
ATOM 810 C CA . SER A 1 101 ? 12.279 10.420 -18.121 1.00 61.59 101 SER A CA 1
ATOM 811 C C . SER A 1 101 ? 12.721 9.720 -19.414 1.00 61.59 101 SER A C 1
ATOM 813 O O . SER A 1 101 ? 13.917 9.510 -19.604 1.00 61.59 101 SER A O 1
ATOM 815 N N . ARG A 1 102 ? 11.784 9.318 -20.286 1.00 52.47 102 ARG A N 1
ATOM 816 C CA . ARG A 1 102 ? 12.082 8.818 -21.635 1.00 52.47 102 ARG A CA 1
ATOM 817 C C . ARG A 1 102 ? 12.132 10.011 -22.610 1.00 52.47 102 ARG A C 1
ATOM 819 O O . ARG A 1 102 ? 11.067 10.586 -22.835 1.00 52.47 102 ARG A O 1
ATOM 826 N N . PRO A 1 103 ? 13.311 10.409 -23.132 1.00 47.47 103 PRO A N 1
ATOM 827 C CA . PRO A 1 103 ? 13.409 11.359 -24.243 1.00 47.47 103 PRO A CA 1
ATOM 828 C C . PRO A 1 103 ? 12.864 10.773 -25.551 1.00 47.47 103 PRO A C 1
ATOM 830 O O . PRO A 1 103 ? 12.875 9.526 -25.696 1.00 47.47 103 PRO A O 1
#

Sequence (103 aa):
MKRAWPVVVLLLFTFAGPLTSPGTSLAQFPDQRFPSGDPFLNMESQQLTQETLMALRELVNVMKELQSTPQPQKERLQALSERLDFLIMRQQDLAMRQRMSRP

Radius of gyration: 21.32 Å; chains: 1; bounding box: 54×43×53 Å